Protein AF-A0A0F3H032-F1 (afdb_monomer)

pLDDT: mean 91.88, std 4.06, range [72.12, 96.38]

Radius of gyration: 26.03 Å; Cα contacts (8 Å, |Δi|>4): 74; chains: 1; bounding box: 56×20×74 Å

Foldseek 3Di:
DKDFDADPVRHGDDIDDDDDPCPVVVVVVVVVVLVVLVVVLVVVLVVCVVVCVPHPPVNSQVSVQVSVCVSVVHPDDWGWDQDPVPRDTDIDD

Organism: NCBI:txid29290

Structure (mmCIF, N/CA/C/O backbone):
data_AF-A0A0F3H032-F1
#
_entry.id   AF-A0A0F3H032-F1
#
loop_
_atom_site.group_PDB
_atom_site.id
_atom_site.type_symbol
_atom_site.label_atom_id
_atom_site.label_alt_id
_atom_site.label_comp_id
_atom_site.label_asym_id
_atom_site.label_entity_id
_atom_site.label_seq_id
_atom_site.pdbx_PDB_ins_code
_atom_site.Cartn_x
_atom_site.Cartn_y
_atom_site.Cartn_z
_atom_site.occupancy
_atom_site.B_iso_or_equiv
_atom_site.auth_seq_id
_atom_site.auth_comp_id
_atom_site.auth_asym_id
_atom_site.auth_atom_id
_atom_site.pdbx_PDB_model_num
ATOM 1 N N . MET A 1 1 ? -17.019 -3.762 30.955 1.00 80.50 1 MET A N 1
ATOM 2 C CA . MET A 1 1 ? -17.633 -4.990 31.521 1.00 80.50 1 MET A CA 1
ATOM 3 C C . MET A 1 1 ? -18.881 -4.585 32.272 1.00 80.50 1 MET A C 1
ATOM 5 O O . MET A 1 1 ? -18.800 -3.636 33.041 1.00 80.50 1 MET A O 1
ATOM 9 N N . ALA A 1 2 ? -19.996 -5.279 32.060 1.00 88.56 2 ALA A N 1
ATOM 10 C CA . ALA A 1 2 ? -21.227 -5.027 32.801 1.00 88.56 2 ALA A CA 1
ATOM 11 C C . ALA A 1 2 ? -21.501 -6.185 33.764 1.00 88.56 2 ALA A C 1
ATOM 13 O O . ALA A 1 2 ? -21.399 -7.349 33.370 1.00 88.56 2 ALA A O 1
ATOM 14 N N . SER A 1 3 ? -21.829 -5.866 35.013 1.00 92.31 3 SER A N 1
ATOM 15 C CA . SER A 1 3 ? -22.213 -6.847 36.025 1.00 92.31 3 SER A CA 1
ATOM 16 C C . SER A 1 3 ? -23.549 -6.442 36.646 1.00 92.31 3 SER A C 1
ATOM 18 O O . SER A 1 3 ? -23.671 -5.312 37.127 1.00 92.31 3 SER A O 1
ATOM 20 N N . PRO A 1 4 ? -24.556 -7.331 36.649 1.00 92.44 4 PRO A N 1
ATOM 21 C CA . PRO A 1 4 ? -25.813 -7.066 37.325 1.00 92.44 4 PRO A CA 1
ATOM 22 C C . PRO A 1 4 ? -25.660 -7.296 38.831 1.00 92.44 4 PRO A C 1
ATOM 24 O O . PRO A 1 4 ? -25.158 -8.332 39.270 1.00 92.44 4 PRO A O 1
ATOM 27 N N . LEU A 1 5 ? -26.132 -6.341 39.620 1.00 92.31 5 LEU A N 1
ATOM 28 C CA . LEU A 1 5 ? -26.421 -6.512 41.035 1.00 92.31 5 LEU A CA 1
ATOM 29 C C . LEU A 1 5 ? -27.873 -6.960 41.170 1.00 92.31 5 LEU A C 1
ATOM 31 O O . LEU A 1 5 ? -28.781 -6.371 40.578 1.00 92.31 5 LEU A O 1
ATOM 35 N N . LYS A 1 6 ? -28.066 -8.050 41.908 1.00 94.06 6 LYS A N 1
ATOM 36 C CA . LYS A 1 6 ? -29.376 -8.647 42.151 1.00 94.06 6 LYS A CA 1
ATOM 37 C C . LYS A 1 6 ? -29.836 -8.333 43.569 1.00 94.06 6 LYS A C 1
ATOM 39 O O . LYS A 1 6 ? -29.000 -8.283 44.469 1.00 94.06 6 LYS A O 1
ATOM 44 N N . ASP A 1 7 ? -31.136 -8.153 43.747 1.00 92.12 7 ASP A N 1
ATOM 45 C CA . ASP A 1 7 ? -31.756 -8.006 45.062 1.00 92.12 7 ASP A CA 1
ATOM 46 C C . ASP A 1 7 ? -31.847 -9.350 45.814 1.00 92.12 7 ASP A C 1
ATOM 48 O O . ASP A 1 7 ? -31.443 -10.409 45.322 1.00 92.12 7 ASP A O 1
ATOM 52 N N . GLU A 1 8 ? -32.410 -9.310 47.023 1.00 92.31 8 GLU A N 1
ATOM 53 C CA . GLU A 1 8 ? -32.613 -10.475 47.897 1.00 92.31 8 GLU A CA 1
ATOM 54 C C . GLU A 1 8 ? -33.521 -11.554 47.273 1.00 92.31 8 GLU A C 1
ATOM 56 O O . GLU A 1 8 ? -33.441 -12.726 47.644 1.00 92.31 8 GLU A O 1
ATOM 61 N N . SER A 1 9 ? -34.367 -11.177 46.306 1.00 92.75 9 SER A N 1
ATOM 62 C CA . SER A 1 9 ? -35.250 -12.081 45.558 1.00 92.75 9 SER A CA 1
ATOM 63 C C . SER A 1 9 ? -34.578 -12.692 44.319 1.00 92.75 9 SER A C 1
ATOM 65 O O . SER A 1 9 ? -35.127 -13.599 43.689 1.00 92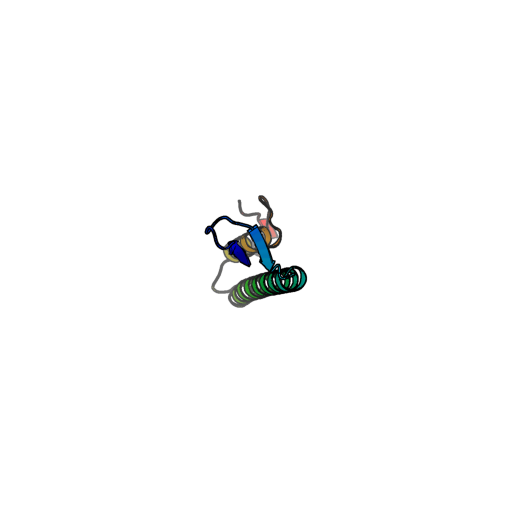.75 9 SER A O 1
ATOM 67 N N . GLY A 1 10 ? -33.373 -12.226 43.975 1.00 88.50 10 GLY A N 1
ATOM 68 C CA . GLY A 1 10 ? -32.623 -12.626 42.788 1.00 88.50 10 GLY A CA 1
ATOM 69 C C . GLY A 1 10 ? -32.999 -11.861 41.513 1.00 88.50 10 GLY A C 1
ATOM 70 O O . GLY A 1 10 ? -32.469 -12.194 40.443 1.00 88.50 10 GLY A O 1
ATOM 71 N N . ALA A 1 11 ? -33.871 -10.853 41.602 1.00 92.25 11 ALA A N 1
ATOM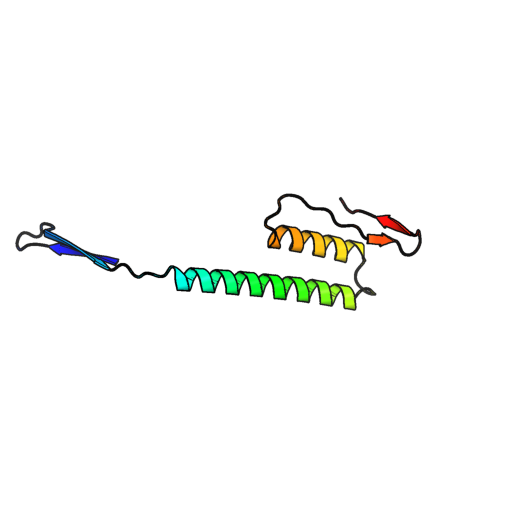 72 C CA . ALA A 1 11 ? -34.203 -9.961 40.496 1.00 92.25 11 ALA A CA 1
ATOM 73 C C . ALA A 1 11 ? -33.078 -8.938 40.279 1.00 92.25 11 ALA A C 1
ATOM 75 O O . ALA A 1 11 ? -32.348 -8.598 41.205 1.00 92.25 11 ALA A O 1
ATOM 76 N N . VAL A 1 12 ? -32.881 -8.481 39.039 1.00 92.44 12 VAL A N 1
ATOM 77 C CA . VAL A 1 12 ? -31.856 -7.467 38.738 1.00 92.44 12 VAL A CA 1
ATOM 78 C C . VAL A 1 12 ? -32.325 -6.121 39.273 1.00 92.44 12 VAL A C 1
ATOM 80 O O . VAL A 1 12 ? -33.352 -5.617 38.829 1.00 92.44 12 VAL A O 1
ATOM 83 N N . ASP A 1 13 ? -31.546 -5.549 40.183 1.00 94.19 13 ASP A N 1
ATOM 84 C CA . ASP A 1 13 ? -31.810 -4.247 40.795 1.00 94.19 13 ASP A CA 1
ATOM 85 C C . ASP A 1 13 ? -31.028 -3.135 40.080 1.00 94.19 13 ASP A C 1
ATOM 87 O O . ASP A 1 13 ? -31.574 -2.099 39.713 1.00 94.19 13 ASP A O 1
ATOM 91 N N . THR A 1 14 ? -29.745 -3.376 39.792 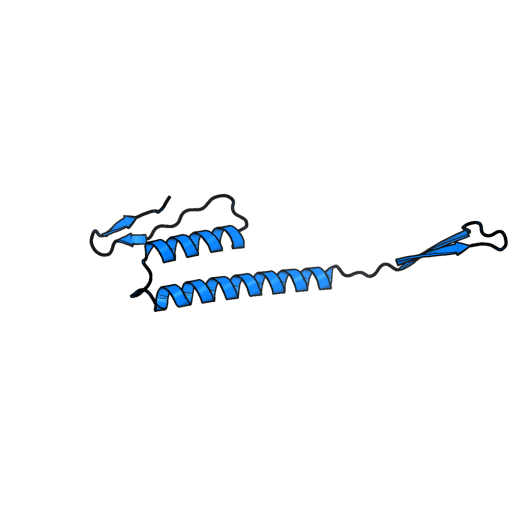1.00 92.19 14 THR A N 1
ATOM 92 C CA . THR A 1 14 ? -28.858 -2.399 39.140 1.00 92.19 14 THR A CA 1
ATOM 93 C C . THR A 1 14 ? -27.886 -3.096 38.193 1.00 92.19 14 THR A C 1
ATOM 95 O O . THR A 1 14 ? -27.456 -4.220 38.439 1.00 92.19 1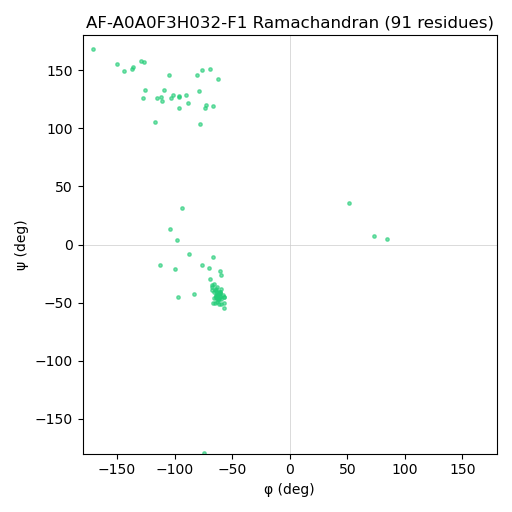4 THR A O 1
ATOM 98 N N . VAL A 1 15 ? -27.482 -2.424 37.116 1.00 93.00 15 VAL A N 1
ATOM 99 C CA . VAL A 1 15 ? -26.348 -2.848 36.285 1.00 93.00 15 VAL A CA 1
ATOM 100 C C . VAL A 1 15 ? -25.218 -1.850 36.480 1.00 93.00 15 VAL A C 1
ATOM 102 O O . VAL A 1 15 ? -25.400 -0.657 36.256 1.00 93.00 15 VAL A O 1
ATOM 105 N N . ILE A 1 16 ? -24.049 -2.338 36.893 1.00 94.62 16 ILE A N 1
ATOM 106 C CA . ILE A 1 16 ? -22.827 -1.534 36.919 1.00 94.62 16 ILE A CA 1
ATOM 107 C C . ILE A 1 16 ? -22.061 -1.818 35.638 1.00 94.62 16 ILE A C 1
ATOM 109 O O . ILE A 1 16 ? -21.766 -2.976 35.333 1.00 94.62 16 ILE A O 1
ATOM 113 N N . GLU A 1 17 ? -21.709 -0.761 34.915 1.00 93.38 17 GLU A N 1
ATOM 114 C CA . GLU A 1 17 ? -20.863 -0.839 33.733 1.00 93.38 17 GLU A CA 1
ATOM 115 C C . GLU A 1 17 ? -19.543 -0.107 33.974 1.00 93.38 17 GLU A C 1
ATOM 117 O O . GLU A 1 17 ? -19.513 1.063 34.346 1.00 93.38 17 GLU A O 1
ATOM 122 N N . LEU A 1 18 ? -18.438 -0.817 33.749 1.00 91.38 18 LEU A N 1
ATOM 123 C CA . LEU A 1 18 ? -17.113 -0.221 33.630 1.00 91.38 18 LEU A CA 1
ATOM 124 C C . LEU A 1 18 ? -16.798 -0.025 32.147 1.00 91.38 18 LEU A C 1
ATOM 126 O O . LEU A 1 18 ? -16.690 -1.014 31.407 1.00 91.38 18 LEU A O 1
ATOM 130 N N . VAL A 1 19 ? -16.617 1.233 31.750 1.00 92.19 19 VAL A N 1
ATOM 131 C CA . VAL A 1 19 ? -16.164 1.638 30.416 1.00 92.19 19 VAL A CA 1
ATOM 132 C C . VAL A 1 19 ? -14.768 2.234 30.545 1.00 92.19 19 VAL A C 1
ATOM 134 O O . VAL A 1 19 ? -14.545 3.135 31.350 1.00 92.19 19 VAL A O 1
ATOM 137 N N . GLU A 1 20 ? -13.829 1.717 29.762 1.00 92.25 20 GLU A N 1
ATOM 138 C CA . GLU A 1 20 ? -12.480 2.264 29.639 1.00 92.25 20 GLU A CA 1
ATOM 139 C C . GLU A 1 20 ? -12.394 3.066 28.339 1.00 92.25 20 GLU A C 1
ATOM 141 O O . GLU A 1 20 ? -12.750 2.559 27.270 1.00 92.25 20 GLU A O 1
ATOM 146 N N . ASP A 1 21 ? -11.927 4.313 28.420 1.00 93.50 21 ASP A N 1
ATOM 147 C CA . ASP A 1 21 ? -11.627 5.090 27.222 1.00 93.50 21 ASP A CA 1
ATOM 148 C C . ASP A 1 21 ? -10.291 4.630 26.635 1.00 93.50 21 ASP A C 1
ATOM 150 O O . ASP A 1 21 ? -9.213 4.948 27.131 1.00 93.50 21 ASP A O 1
ATOM 154 N N . VAL A 1 22 ? -10.377 3.864 25.552 1.00 93.25 22 VAL A N 1
ATOM 155 C CA . VAL A 1 22 ? -9.217 3.368 24.802 1.00 93.25 22 VAL A CA 1
ATOM 156 C C . VAL A 1 22 ? -9.004 4.128 23.493 1.00 93.25 22 VAL A C 1
ATOM 158 O O . VAL A 1 22 ? -8.264 3.660 22.625 1.00 93.25 22 VAL A O 1
ATOM 161 N N . THR A 1 23 ? -9.665 5.272 23.299 1.00 95.81 23 THR A N 1
ATOM 162 C CA . THR A 1 23 ? -9.668 5.998 22.020 1.00 95.81 23 THR A CA 1
ATOM 163 C C . THR A 1 23 ? -8.255 6.402 21.609 1.00 95.81 23 THR A C 1
ATOM 165 O O . THR A 1 23 ? -7.810 6.077 20.503 1.00 95.81 23 THR A O 1
ATOM 168 N N . GLU A 1 24 ? -7.515 7.038 22.518 1.00 95.12 24 GLU A N 1
ATOM 169 C CA . GLU A 1 24 ? -6.140 7.479 22.276 1.00 95.12 24 GLU A CA 1
ATOM 170 C C . GLU A 1 24 ? -5.216 6.286 22.009 1.00 95.12 24 GLU A C 1
ATOM 172 O O . GLU A 1 24 ? -4.537 6.243 20.980 1.00 95.12 24 GLU A O 1
ATOM 177 N N . GLN A 1 25 ? -5.267 5.260 22.861 1.00 95.19 25 GLN A N 1
ATOM 178 C CA . GLN A 1 25 ? -4.452 4.057 22.702 1.00 95.19 25 GLN A CA 1
ATOM 179 C C . GLN A 1 25 ? -4.696 3.380 21.346 1.00 95.19 25 GLN A C 1
ATOM 181 O O . GLN A 1 25 ? -3.746 3.022 20.648 1.00 95.19 25 GLN A O 1
ATOM 186 N N . ARG A 1 26 ? -5.961 3.230 20.935 1.00 94.69 26 ARG A N 1
ATOM 187 C CA . ARG A 1 26 ? -6.317 2.654 19.630 1.00 94.69 26 ARG A CA 1
ATOM 188 C C . ARG A 1 26 ? -5.811 3.512 18.474 1.00 94.69 26 ARG A C 1
ATOM 190 O O . ARG A 1 26 ? -5.394 2.954 17.460 1.00 94.69 26 ARG A O 1
ATOM 197 N N . SER A 1 27 ? -5.830 4.837 18.606 1.00 94.69 27 SER A N 1
ATOM 198 C CA . SER A 1 27 ? -5.314 5.741 17.574 1.00 94.69 27 SER A CA 1
ATOM 199 C C . SER A 1 27 ? -3.796 5.605 17.399 1.00 94.69 27 SER A C 1
ATOM 201 O O . SER A 1 27 ? -3.328 5.419 16.276 1.00 94.69 27 SER A O 1
ATOM 203 N N . ILE A 1 28 ? -3.042 5.568 18.503 1.00 95.31 28 ILE A N 1
ATOM 204 C CA . ILE A 1 28 ? -1.585 5.392 18.501 1.00 95.31 28 ILE A CA 1
ATOM 205 C C . ILE A 1 28 ? -1.220 4.023 17.926 1.00 95.31 28 ILE A C 1
ATOM 207 O O . ILE A 1 28 ? -0.343 3.931 17.069 1.00 95.31 28 ILE A O 1
ATOM 211 N N . GLN A 1 29 ? -1.926 2.964 18.337 1.00 95.19 29 GLN A N 1
ATOM 212 C CA . GLN A 1 29 ? -1.721 1.620 17.795 1.00 95.19 29 GLN A CA 1
ATOM 213 C C . GLN A 1 29 ? -1.913 1.584 16.273 1.00 95.19 29 GLN A C 1
ATOM 215 O O . GLN A 1 29 ? -1.073 1.029 15.569 1.00 95.19 29 GLN A O 1
ATOM 220 N N . ARG A 1 30 ? -2.970 2.215 15.745 1.00 92.88 30 ARG A N 1
ATOM 221 C CA . ARG A 1 30 ? -3.209 2.282 14.293 1.00 92.88 30 ARG A CA 1
ATOM 222 C C . ARG A 1 30 ? -2.121 3.061 13.559 1.00 92.88 30 ARG A C 1
ATOM 224 O O . ARG A 1 30 ? -1.658 2.601 12.519 1.00 92.88 30 ARG A O 1
ATOM 231 N N . LEU A 1 31 ? -1.698 4.209 14.091 1.00 92.00 31 LEU A N 1
ATOM 232 C CA . LEU A 1 31 ? -0.613 5.003 13.504 1.00 92.00 31 LEU A CA 1
ATOM 233 C C . LEU A 1 31 ? 0.696 4.212 13.463 1.00 92.00 31 LEU A C 1
ATOM 235 O O . LEU A 1 31 ? 1.372 4.185 12.436 1.00 92.00 31 LEU A O 1
ATOM 239 N N . PHE A 1 32 ? 1.021 3.520 14.556 1.00 94.44 32 PHE A N 1
ATOM 240 C CA . PHE A 1 32 ? 2.209 2.681 14.638 1.00 94.44 32 PHE A CA 1
ATOM 241 C C . PHE A 1 32 ? 2.171 1.532 13.623 1.00 94.44 32 PHE A C 1
ATOM 243 O O . PHE A 1 32 ? 3.147 1.318 12.904 1.00 94.44 32 PHE A O 1
ATOM 250 N N . MET A 1 33 ? 1.037 0.830 13.515 1.00 91.81 33 MET A N 1
ATOM 251 C CA . MET A 1 33 ? 0.854 -0.236 12.523 1.00 91.81 33 MET A CA 1
ATOM 252 C C . MET A 1 33 ? 1.024 0.294 11.096 1.00 91.81 33 MET A C 1
ATOM 254 O O . MET A 1 33 ? 1.806 -0.271 10.334 1.00 91.81 33 MET A O 1
ATOM 258 N N . ARG A 1 34 ? 0.398 1.430 10.763 1.00 90.12 34 ARG A N 1
ATOM 259 C CA . ARG A 1 34 ? 0.513 2.036 9.428 1.00 90.12 34 ARG A CA 1
ATOM 260 C C . ARG A 1 34 ? 1.946 2.458 9.098 1.00 90.12 34 ARG A C 1
ATOM 262 O O . ARG A 1 34 ? 2.411 2.235 7.983 1.00 90.12 34 ARG A O 1
ATOM 269 N N . GLN A 1 35 ? 2.672 3.030 10.060 1.00 93.12 35 GLN A N 1
ATOM 270 C CA . GLN A 1 35 ? 4.083 3.377 9.867 1.00 93.12 35 GLN A CA 1
ATOM 271 C C . GLN A 1 35 ? 4.952 2.127 9.671 1.00 93.12 35 GLN A C 1
ATOM 273 O O . GLN A 1 35 ? 5.863 2.130 8.844 1.00 93.12 35 GLN A O 1
ATOM 278 N N . SER A 1 36 ? 4.673 1.054 10.414 1.00 94.19 36 SER A N 1
ATOM 279 C CA . SER A 1 36 ? 5.390 -0.216 10.288 1.00 94.19 36 SER A CA 1
ATOM 280 C C . SER A 1 36 ? 5.186 -0.850 8.909 1.00 94.19 36 SER A C 1
ATOM 282 O O . SER A 1 36 ? 6.165 -1.236 8.269 1.00 94.19 36 SER A O 1
ATOM 284 N N . GLU A 1 37 ? 3.947 -0.883 8.412 1.00 91.81 37 GLU A N 1
ATOM 285 C CA . GLU A 1 37 ? 3.609 -1.381 7.071 1.00 91.81 37 GLU A CA 1
ATOM 286 C C . GLU A 1 37 ? 4.287 -0.563 5.966 1.00 91.81 37 GLU A C 1
ATOM 288 O O . GLU A 1 37 ? 4.861 -1.128 5.032 1.00 91.81 37 GLU A O 1
ATOM 293 N N . MET A 1 38 ? 4.295 0.766 6.100 1.00 91.25 38 MET A N 1
ATOM 294 C CA . MET A 1 38 ? 4.973 1.662 5.162 1.00 91.25 38 MET A CA 1
ATOM 295 C C . MET A 1 38 ? 6.486 1.419 5.136 1.00 91.25 38 MET A C 1
ATOM 297 O O . MET A 1 38 ? 7.071 1.25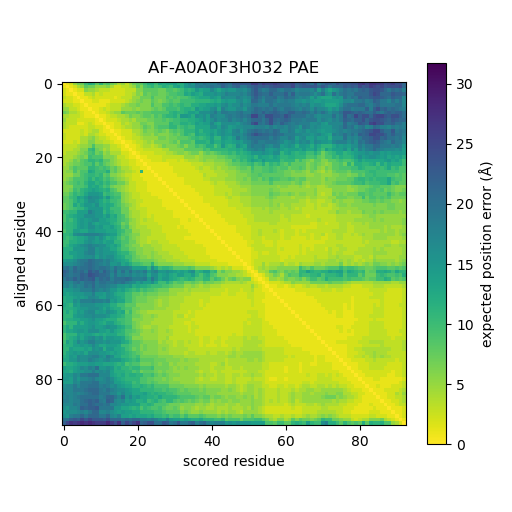3 4.066 1.00 91.25 38 MET A O 1
ATOM 301 N N . ASN A 1 39 ? 7.117 1.336 6.311 1.00 94.25 39 ASN A N 1
ATOM 302 C CA . ASN A 1 39 ? 8.551 1.072 6.429 1.00 94.25 39 ASN A CA 1
ATOM 303 C C . ASN A 1 39 ? 8.924 -0.286 5.827 1.00 94.25 39 ASN A C 1
ATOM 305 O O . ASN A 1 39 ? 9.927 -0.394 5.122 1.00 94.25 39 ASN A O 1
ATOM 309 N N . ARG A 1 40 ? 8.109 -1.316 6.080 1.00 95.06 40 ARG A N 1
ATOM 310 C CA . ARG A 1 40 ? 8.303 -2.650 5.509 1.00 95.06 40 ARG A CA 1
ATOM 311 C C . ARG A 1 40 ? 8.228 -2.621 3.983 1.00 95.06 40 ARG A C 1
ATOM 313 O O . ARG A 1 40 ? 9.152 -3.101 3.333 1.00 95.06 40 ARG A O 1
ATOM 320 N N . SER A 1 41 ? 7.169 -2.027 3.437 1.00 92.62 41 SER A N 1
ATOM 321 C CA . SER A 1 41 ? 6.951 -1.929 1.988 1.00 92.62 41 SER A CA 1
ATOM 322 C C . SER A 1 41 ? 8.124 -1.219 1.306 1.00 92.62 41 SER A C 1
ATOM 324 O O . SER A 1 41 ? 8.653 -1.677 0.297 1.00 92.62 41 SER A O 1
ATOM 326 N N . MET A 1 42 ? 8.601 -0.125 1.908 1.00 92.00 42 MET A N 1
ATOM 327 C CA . MET A 1 42 ? 9.734 0.634 1.383 1.00 92.00 42 MET A CA 1
ATOM 328 C C . MET A 1 42 ? 11.053 -0.146 1.456 1.00 92.00 42 MET A C 1
ATOM 330 O O . MET A 1 42 ? 11.860 -0.058 0.530 1.00 92.00 42 MET A O 1
ATOM 334 N N . ALA A 1 43 ? 11.276 -0.937 2.509 1.00 94.25 43 ALA A N 1
ATOM 335 C CA . ALA A 1 43 ? 12.446 -1.807 2.614 1.00 94.25 43 ALA A CA 1
ATOM 336 C C . ALA A 1 43 ? 12.434 -2.926 1.557 1.00 94.25 43 ALA A C 1
ATOM 338 O O . ALA A 1 43 ? 13.472 -3.211 0.959 1.00 94.25 43 ALA A O 1
ATOM 339 N N . GLU A 1 44 ? 11.270 -3.530 1.297 1.00 92.50 44 GLU A N 1
ATOM 340 C CA . GLU A 1 44 ? 11.096 -4.573 0.276 1.00 92.50 44 GLU A CA 1
ATOM 341 C C . GLU A 1 44 ? 11.362 -4.020 -1.136 1.00 92.50 44 GLU A C 1
ATOM 343 O O . GLU A 1 44 ? 12.173 -4.590 -1.869 1.00 92.50 44 GLU A O 1
ATOM 348 N N . VAL A 1 45 ? 10.804 -2.850 -1.475 1.00 91.44 45 VAL A N 1
ATOM 349 C CA . VAL A 1 45 ? 11.089 -2.159 -2.748 1.00 91.44 45 VAL A CA 1
ATOM 350 C C . VAL A 1 45 ? 12.563 -1.752 -2.855 1.00 91.44 45 VAL A C 1
ATOM 352 O O . VAL A 1 45 ? 13.192 -1.976 -3.887 1.00 91.44 45 VAL A O 1
ATOM 355 N N . SER A 1 46 ? 13.152 -1.198 -1.789 1.00 91.56 46 SER A N 1
ATOM 356 C CA . SER A 1 46 ? 14.569 -0.792 -1.784 1.00 91.56 46 SER A CA 1
ATOM 357 C C . SER A 1 46 ? 15.495 -1.977 -2.039 1.00 91.56 46 SER A C 1
ATOM 359 O O . SER A 1 46 ? 16.446 -1.874 -2.812 1.00 91.56 46 SER A O 1
ATOM 361 N N . ARG A 1 47 ? 15.199 -3.126 -1.423 1.00 91.62 47 ARG A N 1
ATOM 362 C CA . ARG A 1 47 ? 15.935 -4.370 -1.656 1.00 91.62 47 ARG A CA 1
ATOM 363 C C . ARG A 1 47 ? 15.842 -4.799 -3.119 1.00 91.62 47 ARG A C 1
ATOM 365 O O . ARG A 1 47 ? 16.867 -5.142 -3.696 1.00 91.62 47 ARG A O 1
ATOM 372 N N . ALA A 1 48 ? 14.651 -4.742 -3.714 1.00 89.31 48 ALA A N 1
ATOM 373 C CA . ALA A 1 48 ? 14.456 -5.112 -5.112 1.00 89.31 48 ALA A CA 1
ATOM 374 C C . ALA A 1 48 ? 15.223 -4.190 -6.076 1.00 89.31 48 ALA A C 1
ATOM 376 O O . ALA A 1 48 ? 15.856 -4.674 -7.007 1.00 89.31 48 ALA A O 1
ATOM 377 N N . LEU A 1 49 ? 15.247 -2.880 -5.806 1.00 87.69 49 LEU A N 1
ATOM 378 C CA . LEU A 1 49 ? 16.010 -1.905 -6.594 1.00 87.69 49 LEU A CA 1
ATOM 379 C C . LEU A 1 49 ? 17.528 -2.141 -6.533 1.00 87.69 49 LEU A C 1
ATOM 381 O O . LEU A 1 49 ? 18.218 -1.989 -7.542 1.00 87.69 49 LEU A O 1
ATOM 385 N N . ILE A 1 50 ? 18.055 -2.525 -5.366 1.00 89.88 50 ILE A N 1
ATOM 386 C CA . ILE A 1 50 ? 19.482 -2.851 -5.195 1.00 89.88 50 ILE A CA 1
ATOM 387 C C . ILE A 1 50 ? 19.850 -4.135 -5.954 1.00 89.88 50 ILE A C 1
ATOM 389 O O . ILE A 1 50 ? 20.950 -4.227 -6.486 1.00 89.88 50 ILE A O 1
ATOM 393 N N . GLN A 1 51 ? 18.934 -5.103 -6.024 1.00 88.25 51 GLN A N 1
ATOM 394 C CA . GLN A 1 51 ? 19.094 -6.379 -6.735 1.00 88.25 51 GLN A CA 1
ATOM 395 C C . GLN A 1 51 ? 18.545 -6.316 -8.173 1.00 88.25 51 GLN A C 1
ATOM 397 O O . GLN A 1 51 ? 18.015 -7.301 -8.689 1.00 88.25 51 GLN A O 1
ATOM 402 N N . SER A 1 52 ? 18.618 -5.145 -8.814 1.00 75.00 52 SER A N 1
ATOM 403 C CA . SER A 1 52 ? 18.060 -4.895 -10.156 1.00 75.00 52 SER A CA 1
ATOM 404 C C . SER A 1 52 ? 18.758 -5.670 -11.278 1.00 75.00 52 SER A C 1
ATOM 406 O O . SER A 1 52 ? 18.249 -5.748 -12.390 1.00 75.00 52 SER A O 1
ATOM 408 N N . ASP A 1 53 ? 19.899 -6.289 -10.989 1.00 82.88 53 ASP A N 1
ATOM 409 C CA . ASP A 1 53 ? 20.563 -7.272 -11.843 1.00 82.88 53 ASP A CA 1
ATOM 410 C C . ASP A 1 53 ? 19.890 -8.660 -11.810 1.00 82.88 53 ASP A C 1
ATOM 412 O O . ASP A 1 53 ? 20.120 -9.479 -12.698 1.00 82.88 53 ASP A O 1
ATOM 416 N N . GLN A 1 54 ? 19.053 -8.932 -10.802 1.00 84.69 54 GLN A N 1
ATOM 417 C CA . GLN A 1 54 ? 18.368 -10.213 -10.581 1.00 84.69 54 GLN A CA 1
ATOM 418 C C . GLN A 1 54 ? 16.847 -10.140 -10.757 1.00 84.69 54 GLN A C 1
ATOM 420 O O . GLN A 1 54 ? 16.200 -11.179 -10.890 1.00 84.69 54 GLN A O 1
ATOM 425 N N . ILE A 1 55 ? 16.271 -8.939 -10.720 1.00 86.56 55 ILE A N 1
ATOM 426 C CA . ILE A 1 55 ? 14.827 -8.696 -10.774 1.00 86.56 55 ILE A CA 1
ATOM 427 C C . ILE A 1 55 ? 14.548 -7.715 -11.908 1.00 86.56 55 ILE A C 1
ATOM 429 O O . ILE A 1 55 ? 15.216 -6.687 -12.017 1.00 86.56 55 ILE A O 1
ATOM 433 N N . SER A 1 56 ? 13.557 -8.015 -12.751 1.00 89.44 56 SER A N 1
ATOM 434 C CA . SER A 1 56 ? 13.230 -7.137 -13.872 1.00 89.44 56 SER A CA 1
ATOM 435 C C . SER A 1 56 ? 12.620 -5.815 -13.389 1.00 89.44 56 SER A C 1
ATOM 437 O O . SER A 1 56 ? 11.930 -5.751 -12.369 1.00 89.44 56 SER A O 1
ATOM 439 N N . ILE A 1 57 ? 12.825 -4.739 -14.152 1.00 90.12 57 ILE A N 1
ATOM 440 C CA . ILE A 1 57 ? 12.199 -3.438 -13.863 1.00 90.12 57 ILE A CA 1
ATOM 441 C C . ILE A 1 57 ? 10.661 -3.517 -13.880 1.00 90.12 57 ILE A C 1
ATOM 443 O O . ILE A 1 57 ? 9.995 -2.756 -13.176 1.00 90.12 57 ILE A O 1
ATOM 447 N N . GLN A 1 58 ? 10.101 -4.468 -14.633 1.00 91.25 58 GLN A N 1
ATOM 448 C CA . GLN A 1 58 ? 8.674 -4.763 -14.637 1.00 91.25 58 GLN A CA 1
ATOM 449 C C . GLN A 1 58 ? 8.227 -5.341 -13.289 1.00 91.25 58 GLN A C 1
ATOM 451 O O . GLN A 1 58 ? 7.326 -4.777 -12.678 1.00 91.25 58 GLN A O 1
ATOM 456 N N . ASP A 1 59 ? 8.909 -6.365 -12.767 1.00 91.50 59 ASP A N 1
ATOM 457 C CA . ASP A 1 59 ? 8.581 -6.954 -11.458 1.00 91.50 59 ASP A CA 1
ATOM 458 C C . ASP A 1 59 ? 8.694 -5.919 -10.324 1.00 91.50 59 ASP A C 1
ATOM 460 O O . ASP A 1 59 ? 7.880 -5.887 -9.399 1.00 91.50 59 ASP A O 1
ATOM 464 N N . ILE A 1 60 ? 9.695 -5.033 -10.400 1.00 91.88 60 ILE A N 1
ATOM 465 C CA . ILE A 1 60 ? 9.851 -3.917 -9.456 1.00 91.88 60 ILE A CA 1
ATOM 466 C C . ILE A 1 60 ? 8.667 -2.949 -9.572 1.00 91.88 60 ILE A C 1
ATOM 468 O O . ILE A 1 60 ? 8.132 -2.504 -8.555 1.00 91.88 60 ILE A O 1
ATOM 472 N N . SER A 1 61 ? 8.243 -2.627 -10.794 1.00 93.50 61 SER A N 1
ATOM 473 C CA . SER A 1 61 ? 7.103 -1.740 -11.040 1.00 93.50 61 SER A CA 1
ATOM 474 C C . SER A 1 61 ? 5.805 -2.338 -10.493 1.00 93.50 61 SER A C 1
ATOM 476 O O . SER A 1 61 ? 5.079 -1.653 -9.770 1.00 93.50 61 SER A O 1
ATOM 478 N N . ASP A 1 62 ? 5.556 -3.624 -10.738 1.00 92.81 62 ASP A N 1
ATOM 479 C CA . ASP A 1 62 ? 4.383 -4.346 -10.236 1.00 92.81 62 ASP A CA 1
ATOM 480 C C . ASP A 1 62 ? 4.349 -4.359 -8.700 1.00 92.81 62 ASP A C 1
ATOM 482 O O . ASP A 1 62 ? 3.309 -4.108 -8.081 1.00 92.81 62 ASP A O 1
ATOM 486 N N . MET A 1 63 ? 5.508 -4.558 -8.068 1.00 93.44 63 MET A N 1
ATOM 487 C CA . MET A 1 63 ? 5.666 -4.487 -6.616 1.00 93.44 63 MET A CA 1
ATOM 488 C C . MET A 1 63 ? 5.362 -3.086 -6.064 1.00 93.44 63 MET A C 1
ATOM 490 O O . MET A 1 63 ? 4.654 -2.953 -5.064 1.00 93.44 63 MET A O 1
ATOM 494 N N . ILE A 1 64 ? 5.850 -2.031 -6.725 1.00 93.50 64 ILE A N 1
ATOM 495 C CA . ILE A 1 64 ? 5.555 -0.640 -6.352 1.00 93.50 64 ILE A CA 1
ATOM 496 C C . ILE A 1 64 ? 4.053 -0.367 -6.446 1.00 93.50 64 ILE A C 1
ATOM 498 O O . ILE A 1 64 ? 3.478 0.180 -5.504 1.00 93.50 64 ILE A O 1
ATOM 502 N N . LEU A 1 65 ? 3.401 -0.766 -7.543 1.00 95.00 65 LEU A N 1
ATOM 503 C CA . LEU A 1 65 ? 1.962 -0.572 -7.719 1.00 95.00 65 LEU A CA 1
ATOM 504 C C . LEU A 1 65 ? 1.159 -1.315 -6.645 1.00 95.00 65 LEU A C 1
ATOM 506 O O . LEU A 1 65 ? 0.208 -0.758 -6.091 1.00 95.00 65 LEU A O 1
ATOM 510 N N . HIS A 1 66 ? 1.556 -2.548 -6.324 1.00 93.81 66 HIS A N 1
ATOM 511 C CA . HIS A 1 66 ? 0.929 -3.346 -5.276 1.00 93.81 66 HIS A CA 1
ATOM 512 C C . HIS A 1 66 ? 0.955 -2.628 -3.920 1.00 93.81 66 HIS A C 1
ATOM 514 O O . HIS A 1 66 ? -0.102 -2.399 -3.324 1.00 93.81 66 HIS A O 1
ATOM 520 N N . TYR A 1 67 ? 2.138 -2.210 -3.455 1.00 93.94 67 TYR A N 1
ATOM 521 C CA . TYR A 1 67 ? 2.261 -1.517 -2.172 1.00 93.94 67 TYR A CA 1
ATOM 522 C C . TYR A 1 67 ? 1.607 -0.140 -2.179 1.00 93.94 67 TYR A C 1
ATOM 524 O O . TYR A 1 67 ? 0.956 0.218 -1.199 1.00 93.94 67 TYR A O 1
ATOM 532 N N . ALA A 1 68 ? 1.719 0.616 -3.275 1.00 93.06 68 ALA A N 1
ATOM 533 C CA . ALA A 1 68 ? 1.073 1.917 -3.400 1.00 93.06 68 ALA A CA 1
ATOM 534 C C . ALA A 1 68 ? -0.441 1.793 -3.190 1.00 93.06 68 ALA A C 1
ATOM 536 O O . ALA A 1 68 ? -0.986 2.481 -2.333 1.00 93.06 68 ALA A O 1
ATOM 537 N N . LYS A 1 69 ? -1.102 0.854 -3.882 1.00 94.50 69 LYS A N 1
ATOM 538 C CA . LYS A 1 69 ? -2.551 0.631 -3.751 1.00 94.50 69 LYS A CA 1
ATOM 539 C C . LYS A 1 69 ? -2.971 0.241 -2.337 1.00 94.50 69 LYS A C 1
ATOM 541 O O . LYS A 1 69 ? -3.997 0.727 -1.867 1.00 94.50 69 LYS A O 1
ATOM 546 N N . ILE A 1 70 ? -2.200 -0.615 -1.661 1.00 92.19 70 ILE A N 1
ATOM 547 C CA . ILE A 1 70 ? -2.477 -1.009 -0.271 1.00 92.19 70 ILE A CA 1
ATOM 548 C C . ILE A 1 70 ? -2.345 0.202 0.658 1.00 92.19 70 ILE A C 1
ATOM 550 O O . ILE A 1 70 ? -3.262 0.498 1.421 1.00 92.19 70 ILE A O 1
ATOM 554 N N . LEU A 1 71 ? -1.234 0.936 0.565 1.00 89.81 71 LEU A N 1
ATOM 555 C CA . LEU A 1 71 ? -0.923 2.052 1.461 1.00 89.81 71 LEU A CA 1
ATOM 556 C C . LEU A 1 71 ? -1.842 3.262 1.267 1.00 89.81 71 LEU A C 1
ATOM 558 O O . LEU A 1 71 ? -2.065 4.013 2.219 1.00 89.81 71 LEU A O 1
ATOM 562 N N . THR A 1 72 ? -2.358 3.475 0.058 1.00 91.56 72 THR A N 1
ATOM 563 C CA . THR A 1 72 ? -3.305 4.555 -0.255 1.00 91.56 72 THR A 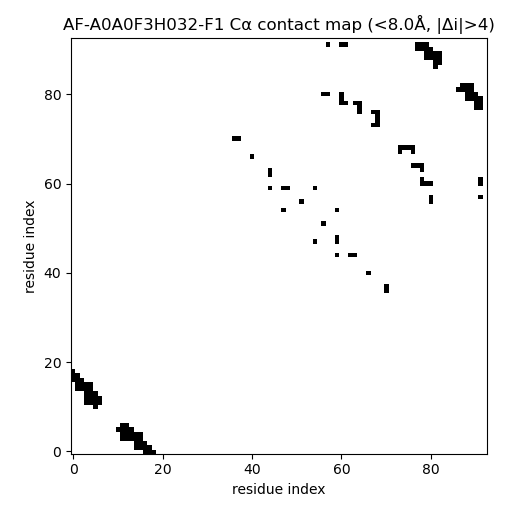CA 1
ATOM 564 C C . THR A 1 72 ? -4.757 4.087 -0.270 1.00 91.56 72 THR A C 1
ATOM 566 O O . THR A 1 72 ? -5.635 4.875 -0.619 1.00 91.56 72 THR A O 1
ATOM 569 N N . GLU A 1 73 ? -5.020 2.820 0.068 1.00 93.62 73 GLU A N 1
ATOM 570 C CA . GLU A 1 73 ? -6.355 2.203 0.047 1.00 93.62 73 GLU A CA 1
ATOM 571 C C . GLU A 1 73 ? -7.081 2.408 -1.298 1.00 93.62 73 GLU A C 1
ATOM 573 O O . GLU A 1 73 ? -8.292 2.616 -1.375 1.00 93.62 73 GLU A O 1
ATOM 578 N N . SER A 1 74 ? -6.321 2.389 -2.392 1.00 96.19 74 SER A N 1
ATOM 579 C CA . SER A 1 74 ? -6.813 2.720 -3.727 1.00 96.19 74 SER A CA 1
ATOM 580 C C . SER A 1 74 ? -7.192 1.469 -4.514 1.00 96.19 74 SER A C 1
ATOM 582 O O . SER A 1 74 ? -6.395 0.547 -4.690 1.00 96.19 74 SER A O 1
ATOM 584 N N . SER A 1 75 ? -8.411 1.450 -5.061 1.00 95.69 75 SER A N 1
ATOM 585 C CA . SER A 1 75 ? -8.882 0.344 -5.912 1.00 95.69 75 SER A CA 1
ATOM 586 C C . SER A 1 75 ? -8.105 0.247 -7.227 1.00 95.69 75 SER A C 1
ATOM 588 O O . SER A 1 75 ? -7.846 -0.851 -7.726 1.00 95.69 75 SER A O 1
ATOM 590 N N . TYR A 1 76 ? -7.685 1.397 -7.756 1.00 94.62 76 TYR A N 1
ATOM 591 C CA . TYR A 1 76 ? -6.973 1.535 -9.022 1.00 94.62 76 TYR A CA 1
ATOM 592 C C . TYR A 1 76 ? -5.678 2.321 -8.832 1.00 94.62 76 TYR A C 1
ATOM 594 O O . TYR A 1 76 ? -5.541 3.100 -7.892 1.00 94.62 76 TYR A O 1
ATOM 602 N N . GLY A 1 77 ? -4.739 2.110 -9.745 1.00 93.69 77 GLY A N 1
ATOM 603 C CA . GLY A 1 77 ? -3.469 2.815 -9.814 1.00 93.69 77 GLY A CA 1
ATOM 604 C C . GLY A 1 77 ? -2.766 2.455 -11.115 1.00 93.69 77 GLY A C 1
ATOM 605 O O . GLY A 1 77 ? -3.180 1.516 -11.795 1.00 93.69 77 GLY A O 1
ATOM 606 N N . TYR A 1 78 ? -1.719 3.197 -11.450 1.00 95.00 78 TYR A N 1
ATOM 607 C CA . TYR A 1 78 ? -0.846 2.878 -12.571 1.00 95.00 78 TYR A CA 1
ATOM 608 C C . TYR A 1 78 ? 0.608 3.076 -12.149 1.00 95.00 78 TYR A C 1
ATOM 610 O O . TYR A 1 78 ? 0.909 3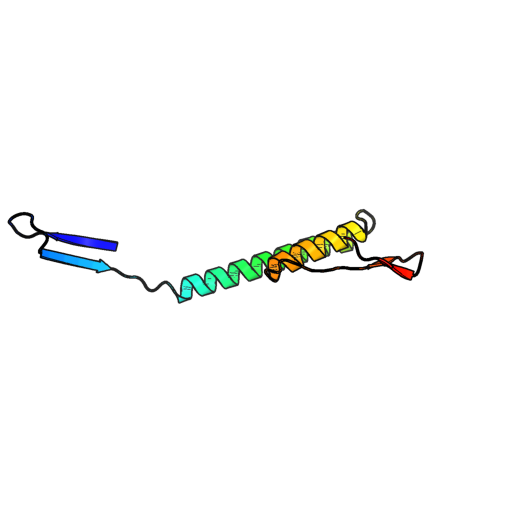.885 -11.270 1.00 95.00 78 TYR A O 1
ATOM 618 N N . VAL A 1 79 ? 1.500 2.338 -12.796 1.00 95.06 79 VAL A N 1
ATOM 619 C CA . VAL A 1 79 ? 2.948 2.496 -12.692 1.00 95.06 79 VAL A CA 1
ATOM 620 C C . VAL A 1 79 ? 3.520 2.381 -14.098 1.00 95.06 79 VAL A C 1
ATOM 622 O O . VAL A 1 79 ? 2.935 1.729 -14.961 1.00 95.06 79 VAL A O 1
ATOM 625 N N . GLY A 1 80 ? 4.641 3.039 -14.348 1.00 94.75 80 GLY A N 1
ATOM 626 C CA . GLY A 1 80 ? 5.366 2.866 -15.592 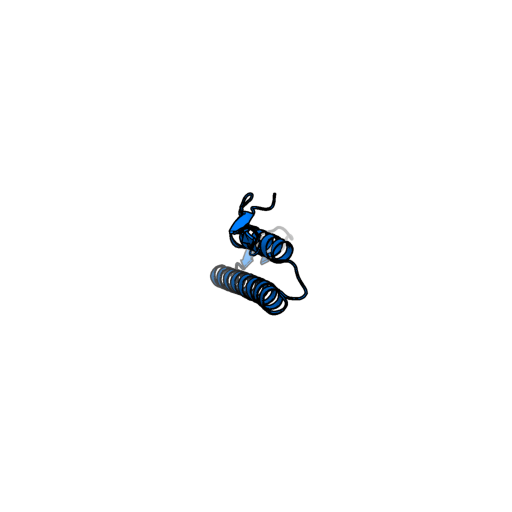1.00 94.75 80 GLY A CA 1
ATOM 627 C C . GLY A 1 80 ? 6.850 3.077 -15.378 1.00 94.75 80 GLY A C 1
ATOM 628 O O . GLY A 1 80 ? 7.261 3.768 -14.444 1.00 94.75 80 GLY A O 1
ATOM 629 N N . TYR A 1 81 ? 7.640 2.477 -16.253 1.00 93.62 81 TYR A N 1
ATOM 630 C CA . TYR A 1 81 ? 9.087 2.606 -16.270 1.00 93.62 81 TYR A CA 1
ATOM 631 C C . TYR A 1 81 ? 9.560 2.979 -17.671 1.00 93.62 81 TYR A C 1
ATOM 633 O O . TYR A 1 81 ? 8.860 2.768 -18.661 1.00 93.62 81 TYR A O 1
ATOM 641 N N . ILE A 1 82 ? 10.752 3.563 -17.750 1.00 93.88 82 ILE A N 1
ATOM 642 C CA . ILE A 1 82 ? 11.408 3.821 -19.029 1.00 93.88 82 ILE A CA 1
ATOM 643 C C . ILE A 1 82 ? 12.233 2.591 -19.385 1.00 93.88 82 ILE A C 1
ATOM 645 O O . ILE A 1 82 ? 13.107 2.193 -18.614 1.00 93.88 82 ILE A O 1
ATOM 649 N N . ASP A 1 83 ? 11.947 1.992 -20.535 1.00 91.50 83 ASP A N 1
ATOM 650 C CA . ASP A 1 83 ? 12.788 0.952 -21.113 1.00 91.50 83 ASP A CA 1
ATOM 651 C C . ASP A 1 83 ? 14.138 1.576 -21.521 1.00 91.50 83 ASP A C 1
ATOM 653 O O . AS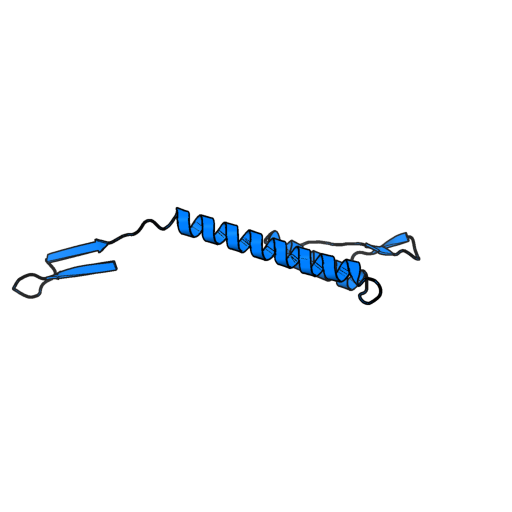P A 1 83 ? 14.158 2.504 -22.337 1.00 91.50 83 ASP A O 1
ATOM 657 N N . PRO A 1 84 ? 15.269 1.117 -20.955 1.00 86.00 84 PRO A N 1
ATOM 658 C CA . PRO A 1 84 ? 16.574 1.709 -21.222 1.00 86.00 84 PRO A CA 1
ATOM 659 C C . PRO A 1 84 ? 17.089 1.453 -22.646 1.00 86.00 84 PRO A C 1
ATOM 661 O O . PRO A 1 84 ? 17.961 2.193 -23.099 1.00 86.00 84 PRO A O 1
ATOM 664 N N . GLU A 1 85 ? 16.581 0.441 -23.357 1.00 91.94 85 GLU A N 1
ATOM 665 C CA . GLU A 1 85 ? 17.004 0.133 -24.727 1.00 91.94 85 GLU A CA 1
ATOM 666 C C . GLU A 1 85 ? 16.269 0.999 -25.752 1.00 91.94 85 GLU A C 1
ATOM 668 O O . GLU A 1 85 ? 16.874 1.512 -26.695 1.00 91.94 85 GLU A O 1
ATOM 673 N N . THR A 1 86 ? 14.959 1.175 -25.564 1.00 95.38 86 THR A N 1
ATOM 674 C CA . THR A 1 86 ? 14.092 1.869 -26.531 1.00 95.38 86 THR A CA 1
ATOM 675 C C . THR A 1 86 ? 13.796 3.321 -26.156 1.00 95.38 86 THR A C 1
ATOM 677 O O . THR A 1 86 ? 13.428 4.120 -27.018 1.00 95.38 86 THR A O 1
ATOM 680 N N . GLY A 1 87 ? 13.947 3.684 -24.879 1.00 94.12 87 GLY A N 1
ATOM 681 C CA . GLY A 1 87 ? 13.555 4.983 -24.331 1.00 94.12 87 GLY A CA 1
ATOM 682 C C . GLY A 1 87 ? 12.042 5.163 -24.184 1.00 94.12 87 GLY A C 1
ATOM 683 O O . GLY A 1 87 ? 11.582 6.267 -23.884 1.00 94.12 87 GLY A O 1
ATOM 684 N N . PHE A 1 88 ? 11.247 4.115 -24.409 1.00 96.38 88 PHE A N 1
ATOM 685 C CA . PHE A 1 88 ? 9.796 4.189 -24.302 1.00 96.38 88 PHE A CA 1
ATOM 686 C C . PHE A 1 88 ? 9.326 4.099 -22.856 1.00 96.38 88 PHE A C 1
ATOM 688 O O . PHE A 1 88 ? 9.885 3.372 -22.037 1.00 96.38 88 PHE A O 1
ATOM 695 N N . LEU A 1 89 ? 8.242 4.815 -22.563 1.00 95.19 89 LEU A N 1
ATOM 696 C CA . LEU A 1 89 ? 7.464 4.575 -21.359 1.00 95.19 89 LEU A CA 1
ATOM 697 C C . LEU A 1 89 ? 6.672 3.278 -21.540 1.00 95.19 89 LEU A C 1
ATOM 699 O O . LEU A 1 89 ? 5.800 3.196 -22.405 1.00 95.19 89 LEU A O 1
ATOM 703 N N . VAL A 1 90 ? 6.952 2.298 -20.693 1.00 94.62 90 VAL A N 1
ATOM 704 C CA . VAL A 1 90 ? 6.191 1.057 -20.579 1.00 94.62 90 VAL A CA 1
ATOM 705 C C . VAL A 1 90 ? 5.320 1.147 -19.332 1.00 94.62 90 VAL A C 1
ATOM 707 O O . VAL A 1 90 ? 5.821 1.417 -18.243 1.00 94.62 90 VAL A O 1
ATOM 710 N N . ALA A 1 91 ? 4.015 0.932 -19.489 1.00 92.62 91 ALA A N 1
ATOM 711 C CA . ALA A 1 91 ? 3.054 0.861 -18.391 1.00 92.62 91 ALA A CA 1
ATOM 712 C C . ALA A 1 91 ? 2.437 -0.551 -18.353 1.00 92.62 91 ALA A C 1
ATOM 714 O O . ALA A 1 91 ? 1.635 -0.869 -19.237 1.00 92.62 91 ALA A O 1
ATOM 715 N N . PRO A 1 92 ? 2.829 -1.407 -17.392 1.00 80.31 92 PRO A N 1
ATOM 716 C CA . PRO A 1 92 ? 2.240 -2.735 -17.215 1.00 80.31 92 PRO A CA 1
ATOM 717 C C . PRO A 1 92 ? 0.738 -2.650 -16.881 1.00 80.31 92 PRO A C 1
ATOM 719 O O . PRO A 1 92 ? 0.318 -1.734 -16.170 1.00 80.31 92 PRO A O 1
ATOM 722 N N . THR A 1 93 ? -0.068 -3.579 -17.410 1.00 72.12 93 THR A N 1
ATOM 723 C CA . THR A 1 93 ? -1.521 -3.697 -17.139 1.00 72.12 93 THR A CA 1
ATOM 724 C C . THR A 1 93 ? -1.838 -4.564 -15.937 1.00 72.12 93 THR A C 1
ATOM 726 O O . THR A 1 93 ? -1.274 -5.679 -15.888 1.00 72.12 93 THR A O 1
#

Secondary structure (DSSP, 8-state):
-EEEEE-TTS-EEEEEE-----HHHHHHHHHHHHHHHHHHHHHHHHHHHHTTTTS-HHHHHHHHHHHHHHHTT-S-----EE-TTT-PEE---

Nearest PDB structures (foldseek):
  3do9-assembly2_B  TM=5.279E-01  e=3.724E+00  Bacillus anthracis
  3q7l-assembly1_B  TM=5.074E-01  e=3.724E+00  Homo sapiens
  7b9v-assembly1_R  TM=4.005E-01  e=7.117E+00  Saccharomyces cerevisiae

Sequence (93 aa):
MASPLKDESGAVDTVIELVEDVTEQRSIQRLFMRQSEMNRSMAEVSRALIQSDQISIQDISDMILHYAKILTESSYGYVGYIDPETGFLVAPT

Solvent-accessible surface area (backbone atoms only — not comparable to full-atom values): 5717 Å² total; per-residue (Å²): 93,75,50,75,42,59,46,100,86,66,48,80,72,47,73,50,70,56,83,80,91,51,64,67,60,54,51,54,51,50,52,52,50,53,52,50,52,51,53,49,50,51,51,54,51,52,52,48,62,75,41,50,92,81,43,53,72,64,61,52,40,53,50,50,43,53,49,49,27,63,77,66,73,38,96,68,84,82,48,69,47,67,43,87,88,79,68,44,81,45,63,77,133

InterPro domains:
  IPR000700 PAS-associated, C-terminal [PS50113] (1-34)

Mean predicted aligned error: 7.79 Å